Protein AF-A0A7K2VKJ2-F1 (afdb_monomer_lite)

Sequence (58 aa):
MNLNDFLTLAAHAHGDRPAVELSDQQLTFAELHALAGRTAARPHSSRRTASDPATGSA

Secondary structure (DSSP, 8-state):
--HHHHHHHHHHHHTTSEEEE-SS-EEEHHHHHHHHHHHHTS----------------

Structure (mmCIF, N/CA/C/O backbone):
data_AF-A0A7K2VKJ2-F1
#
_entry.id   AF-A0A7K2VKJ2-F1
#
loop_
_atom_site.group_PDB
_atom_site.id
_atom_site.type_symbol
_atom_site.label_atom_id
_atom_site.label_alt_id
_atom_site.label_comp_id
_atom_site.label_asym_id
_atom_site.label_entity_id
_atom_site.label_seq_id
_atom_site.pdbx_PDB_ins_code
_atom_site.Cartn_x
_atom_site.Cartn_y
_atom_site.Cartn_z
_atom_site.occupancy
_atom_site.B_iso_or_equiv
_atom_site.auth_seq_id
_atom_site.auth_comp_id
_atom_site.auth_asym_id
_atom_site.auth_atom_id
_atom_site.pdbx_PDB_model_num
ATOM 1 N N . MET A 1 1 ? 14.605 -7.322 -6.435 1.00 74.12 1 MET A N 1
ATOM 2 C CA . MET A 1 1 ? 13.177 -6.966 -6.562 1.00 74.12 1 MET A CA 1
ATOM 3 C C . MET A 1 1 ? 12.983 -5.612 -5.902 1.00 74.12 1 MET A C 1
ATOM 5 O O . MET A 1 1 ? 13.486 -5.447 -4.796 1.00 74.12 1 MET A O 1
ATOM 9 N N . ASN A 1 2 ? 12.373 -4.638 -6.585 1.00 89.94 2 ASN A N 1
ATOM 10 C CA . ASN A 1 2 ? 12.111 -3.314 -6.008 1.00 89.94 2 ASN A CA 1
ATOM 11 C C . ASN A 1 2 ? 10.729 -3.281 -5.310 1.00 89.94 2 ASN A C 1
ATOM 13 O O . ASN A 1 2 ? 9.936 -4.213 -5.446 1.00 89.94 2 ASN A O 1
ATOM 17 N N . LEU A 1 3 ? 10.442 -2.218 -4.548 1.00 87.94 3 LEU A N 1
ATOM 18 C CA . LEU A 1 3 ? 9.177 -2.087 -3.812 1.00 87.94 3 LEU A CA 1
ATOM 19 C C . LEU A 1 3 ? 7.950 -2.080 -4.739 1.00 87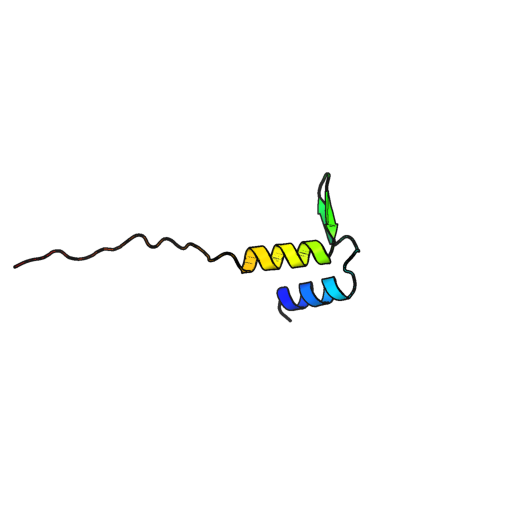.94 3 LEU A C 1
ATOM 21 O O . LEU A 1 3 ? 6.932 -2.674 -4.405 1.00 87.94 3 LEU A O 1
ATOM 25 N N . ASN A 1 4 ? 8.044 -1.446 -5.906 1.00 90.31 4 ASN A N 1
ATOM 26 C CA . ASN A 1 4 ? 6.947 -1.407 -6.868 1.00 90.31 4 ASN A CA 1
ATOM 27 C C . ASN A 1 4 ? 6.661 -2.795 -7.466 1.00 90.31 4 ASN A C 1
ATOM 29 O O . ASN A 1 4 ? 5.502 -3.187 -7.571 1.00 90.31 4 ASN A O 1
ATOM 33 N N . ASP A 1 5 ? 7.704 -3.567 -7.784 1.00 91.31 5 ASP A N 1
ATOM 34 C CA . ASP A 1 5 ? 7.579 -4.946 -8.272 1.00 91.31 5 ASP A CA 1
ATOM 35 C C . ASP A 1 5 ? 6.888 -5.824 -7.220 1.00 91.31 5 ASP A C 1
ATOM 37 O O . ASP A 1 5 ? 5.995 -6.608 -7.538 1.00 91.31 5 ASP A O 1
ATOM 41 N N . PHE A 1 6 ? 7.276 -5.665 -5.951 1.00 93.06 6 PHE A N 1
ATOM 42 C CA . PHE A 1 6 ? 6.659 -6.376 -4.836 1.00 93.06 6 PHE A CA 1
ATOM 43 C C . PHE A 1 6 ? 5.176 -6.015 -4.686 1.00 93.06 6 PHE A C 1
ATOM 45 O O . PHE A 1 6 ? 4.335 -6.908 -4.602 1.00 93.06 6 PHE A O 1
ATOM 52 N N . LEU A 1 7 ? 4.841 -4.721 -4.701 1.00 92.56 7 LEU A N 1
ATOM 53 C CA . LEU A 1 7 ? 3.456 -4.255 -4.588 1.00 92.56 7 LEU A CA 1
ATOM 54 C C . LEU A 1 7 ? 2.599 -4.710 -5.775 1.00 92.56 7 LEU A C 1
ATOM 56 O O . LEU A 1 7 ? 1.449 -5.094 -5.581 1.00 92.56 7 LEU A O 1
ATOM 60 N N . THR A 1 8 ? 3.172 -4.735 -6.979 1.00 94.50 8 THR A N 1
ATOM 61 C CA . THR A 1 8 ? 2.504 -5.235 -8.187 1.00 94.50 8 THR A CA 1
ATOM 62 C C . THR A 1 8 ? 2.164 -6.719 -8.043 1.00 94.50 8 THR A C 1
ATOM 64 O O . THR A 1 8 ? 1.019 -7.120 -8.250 1.00 94.50 8 THR A O 1
ATOM 67 N N . LEU A 1 9 ? 3.131 -7.546 -7.632 1.00 96.38 9 LEU A N 1
ATOM 68 C CA . LEU A 1 9 ? 2.909 -8.981 -7.429 1.00 96.38 9 LEU A CA 1
ATOM 69 C C . LEU A 1 9 ? 1.906 -9.260 -6.305 1.00 96.38 9 LEU A C 1
ATOM 71 O O . LEU A 1 9 ? 1.028 -10.108 -6.463 1.00 96.38 9 LEU A O 1
ATOM 75 N N . ALA A 1 10 ? 1.999 -8.530 -5.194 1.00 94.44 10 ALA A N 1
ATOM 76 C CA . ALA A 1 10 ?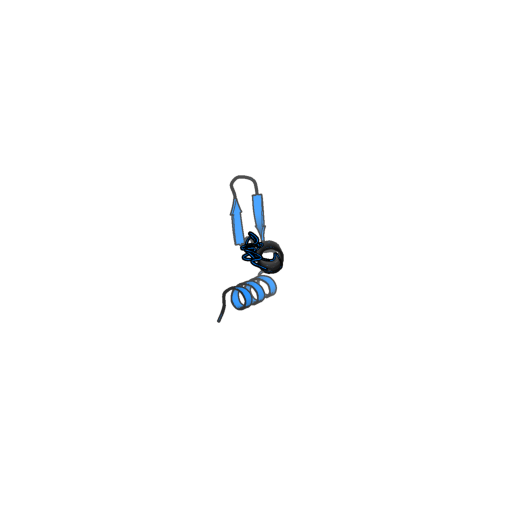 1.078 -8.672 -4.072 1.00 94.44 10 ALA A CA 1
ATOM 77 C C . ALA A 1 10 ? -0.360 -8.273 -4.451 1.00 94.44 10 ALA A C 1
ATOM 79 O O . ALA A 1 10 ? -1.298 -8.991 -4.111 1.00 94.44 10 ALA A O 1
ATOM 80 N N . ALA A 1 11 ? -0.542 -7.188 -5.211 1.00 96.12 11 ALA A N 1
ATOM 81 C CA . ALA A 1 11 ? -1.852 -6.774 -5.713 1.00 96.12 11 ALA A CA 1
ATOM 82 C C . ALA A 1 11 ? -2.462 -7.807 -6.673 1.00 96.12 11 ALA A C 1
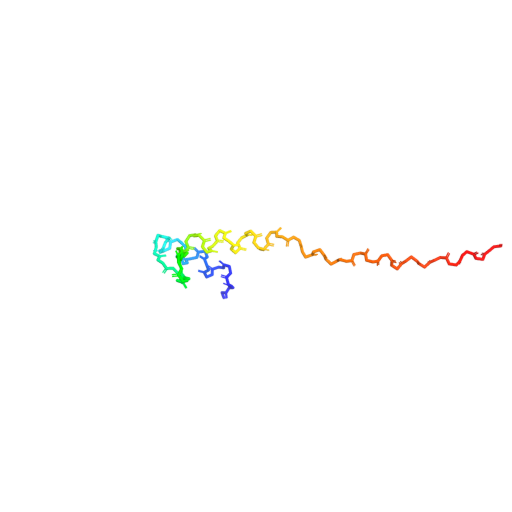ATOM 84 O O . ALA A 1 11 ? -3.657 -8.076 -6.596 1.00 96.12 11 ALA A O 1
ATOM 85 N N . HIS A 1 12 ? -1.655 -8.432 -7.536 1.00 96.38 12 HIS A N 1
ATOM 86 C CA . HIS A 1 12 ? -2.139 -9.497 -8.420 1.00 96.38 12 HIS A CA 1
ATOM 87 C C . HIS A 1 12 ? -2.524 -10.775 -7.669 1.00 96.38 12 HIS A C 1
ATOM 89 O O . HIS A 1 12 ? -3.525 -11.401 -8.005 1.00 96.38 12 HIS A O 1
ATOM 95 N N . ALA A 1 13 ? -1.744 -11.174 -6.663 1.00 96.12 13 ALA A N 1
ATOM 96 C CA . ALA A 1 13 ? -1.989 -12.411 -5.927 1.00 96.12 13 ALA A CA 1
ATOM 97 C C . ALA A 1 13 ? -3.113 -12.281 -4.884 1.00 96.12 13 ALA A C 1
ATOM 99 O O . ALA A 1 13 ? -3.797 -13.259 -4.575 1.00 96.12 13 ALA A O 1
ATOM 100 N N . HIS A 1 14 ? -3.276 -11.093 -4.296 1.00 95.88 14 HIS A N 1
ATOM 101 C CA . HIS A 1 14 ? -4.059 -10.883 -3.078 1.00 95.88 14 HIS A CA 1
ATOM 102 C C . HIS A 1 14 ? -4.895 -9.595 -3.107 1.00 95.88 14 HIS A C 1
ATOM 104 O O . HIS A 1 14 ? -5.154 -9.028 -2.052 1.00 95.88 14 HIS A O 1
ATOM 110 N N . GLY A 1 15 ? -5.321 -9.142 -4.289 1.00 91.38 15 GLY A N 1
ATOM 111 C CA . GLY A 1 15 ? -5.942 -7.830 -4.520 1.00 91.38 15 GLY A CA 1
ATOM 112 C C . GLY A 1 15 ? -6.976 -7.386 -3.485 1.00 91.38 15 GLY A C 1
ATOM 113 O O . GLY A 1 15 ? -6.805 -6.307 -2.930 1.00 91.38 15 GLY A O 1
ATOM 114 N N . ASP A 1 16 ? -7.968 -8.228 -3.180 1.00 95.81 16 ASP A N 1
ATOM 115 C CA . ASP A 1 16 ? -9.065 -7.918 -2.242 1.00 95.81 16 ASP A CA 1
ATOM 116 C C . ASP A 1 16 ? -8.714 -8.175 -0.768 1.00 95.81 16 ASP A C 1
ATOM 118 O O . ASP A 1 16 ? -9.511 -7.907 0.132 1.00 95.81 16 ASP A O 1
ATOM 122 N N . ARG A 1 17 ? -7.535 -8.743 -0.490 1.00 95.12 17 ARG A N 1
ATOM 123 C CA . ARG A 1 17 ? -7.114 -9.018 0.884 1.00 95.12 17 ARG A CA 1
ATOM 124 C C . ARG A 1 17 ? -6.622 -7.737 1.550 1.00 95.12 17 ARG A C 1
ATOM 126 O O . ARG A 1 17 ? -5.977 -6.911 0.900 1.00 95.12 17 ARG A O 1
ATOM 133 N N . PRO A 1 18 ? -6.849 -7.606 2.862 1.00 95.25 18 PRO A N 1
ATOM 134 C CA . PRO A 1 18 ? -6.365 -6.461 3.605 1.00 95.25 18 PRO A CA 1
ATOM 135 C C . PRO A 1 18 ? -4.839 -6.465 3.697 1.00 95.25 18 PRO A C 1
ATOM 137 O O . PRO A 1 18 ? -4.230 -7.485 4.023 1.00 95.25 18 PRO A O 1
ATOM 140 N N . ALA A 1 19 ? -4.234 -5.318 3.392 1.00 94.50 19 ALA A N 1
ATOM 141 C CA . ALA A 1 19 ? -2.789 -5.100 3.423 1.00 94.50 19 ALA A CA 1
ATOM 142 C C . ALA A 1 19 ? -2.370 -4.182 4.576 1.00 94.50 19 ALA A C 1
ATOM 144 O O . ALA A 1 19 ? -1.319 -4.390 5.179 1.00 94.50 19 ALA A O 1
ATOM 145 N N . VAL A 1 20 ? -3.187 -3.168 4.876 1.00 94.12 20 VAL A N 1
ATOM 146 C CA . VAL A 1 20 ? -2.961 -2.216 5.968 1.00 94.12 20 VAL A CA 1
ATOM 147 C C . VAL A 1 20 ? -4.274 -1.983 6.698 1.00 94.12 20 VAL A C 1
ATOM 149 O O . VAL A 1 20 ? -5.278 -1.637 6.077 1.00 94.12 20 VAL A O 1
ATOM 152 N N . GLU A 1 21 ? -4.249 -2.137 8.016 1.00 94.00 21 GLU A N 1
ATOM 153 C CA . GLU A 1 21 ? -5.337 -1.720 8.895 1.00 94.00 21 GLU A CA 1
ATOM 154 C C . GLU A 1 21 ? -5.006 -0.356 9.501 1.00 94.00 21 GLU A C 1
ATOM 156 O O . GLU A 1 21 ? -3.915 -0.128 10.026 1.00 94.00 21 GLU A O 1
ATOM 161 N N . LEU A 1 22 ? -5.957 0.561 9.389 1.00 87.62 22 LEU A N 1
ATOM 162 C CA . LEU A 1 22 ? -5.991 1.862 10.040 1.00 87.62 22 LEU A CA 1
ATOM 163 C C . LEU A 1 22 ? -7.146 1.835 11.048 1.00 87.62 22 LEU A C 1
ATOM 165 O O . LEU A 1 22 ? -8.000 0.954 11.000 1.00 87.62 22 LEU A O 1
ATOM 169 N N . SER A 1 23 ? -7.187 2.798 11.965 1.00 90.69 23 SER A N 1
ATOM 170 C CA . SER A 1 23 ? -8.146 2.787 13.078 1.00 90.69 23 SER A CA 1
ATOM 171 C C . SER A 1 23 ? -9.603 2.553 12.650 1.00 90.69 23 SER A C 1
ATOM 173 O O . SER A 1 23 ? -10.297 1.749 13.263 1.00 90.69 23 SER A O 1
ATOM 175 N N . ASP A 1 24 ? -10.066 3.241 11.609 1.00 93.31 24 ASP A N 1
ATOM 176 C CA . ASP A 1 24 ? -11.436 3.183 11.086 1.00 93.31 24 ASP A CA 1
ATOM 177 C C . ASP A 1 24 ? -11.507 2.723 9.621 1.00 93.31 24 ASP A C 1
ATOM 179 O O . ASP A 1 24 ? -12.585 2.673 9.028 1.00 93.31 24 ASP A O 1
ATOM 183 N N . GLN A 1 25 ? -10.362 2.403 9.021 1.00 92.00 25 GLN A N 1
ATOM 184 C CA . GLN A 1 25 ? -10.243 2.127 7.594 1.00 92.00 25 GLN A CA 1
ATOM 185 C C . GLN A 1 25 ? -9.305 0.959 7.336 1.00 92.00 25 GLN A C 1
ATOM 187 O O . GLN A 1 25 ? -8.424 0.639 8.125 1.00 92.00 25 GLN A O 1
ATOM 192 N N . GLN A 1 26 ? -9.459 0.341 6.178 1.00 95.06 26 GLN A N 1
ATOM 193 C CA . GLN A 1 26 ? -8.582 -0.721 5.727 1.00 95.06 26 GLN A CA 1
ATOM 194 C C . GLN A 1 26 ? -8.216 -0.453 4.276 1.00 95.06 26 GLN A C 1
ATOM 196 O O . GLN A 1 26 ? -9.056 -0.007 3.498 1.00 95.06 26 GLN A O 1
ATOM 201 N N . LEU A 1 27 ? -6.957 -0.702 3.933 1.00 95.25 27 LEU A N 1
ATOM 202 C CA . LEU A 1 27 ? -6.493 -0.684 2.556 1.00 95.25 27 LEU A CA 1
ATOM 203 C C . LEU A 1 27 ? -6.178 -2.108 2.134 1.00 95.25 27 LEU A C 1
ATOM 205 O O . LEU A 1 27 ? -5.381 -2.806 2.769 1.00 95.25 27 LEU A O 1
ATOM 209 N N . THR A 1 28 ? -6.787 -2.520 1.037 1.00 97.50 28 THR A N 1
ATOM 210 C CA . THR A 1 28 ? -6.470 -3.769 0.354 1.00 97.50 28 THR A CA 1
ATOM 211 C C . THR A 1 28 ? -5.144 -3.670 -0.405 1.00 97.50 28 THR A C 1
ATOM 213 O O . THR A 1 28 ? -4.611 -2.577 -0.634 1.00 97.50 28 THR A O 1
ATOM 216 N N . PHE A 1 29 ? -4.584 -4.806 -0.831 1.00 96.19 29 PHE A N 1
ATOM 217 C CA . PHE A 1 29 ? -3.360 -4.803 -1.644 1.00 96.19 29 PHE A CA 1
ATOM 218 C C . PHE A 1 29 ? -3.538 -4.047 -2.969 1.00 96.19 29 PHE A C 1
ATOM 220 O O . PHE A 1 29 ? -2.616 -3.351 -3.403 1.00 96.19 29 PHE A O 1
ATOM 227 N N . ALA A 1 30 ? -4.719 -4.128 -3.591 1.00 95.94 30 ALA A N 1
ATOM 228 C CA . ALA A 1 30 ? -5.028 -3.373 -4.803 1.00 95.94 30 ALA A CA 1
ATOM 229 C C . ALA A 1 30 ? -5.046 -1.853 -4.551 1.00 95.94 30 ALA A C 1
ATOM 231 O O . ALA A 1 30 ? -4.446 -1.083 -5.309 1.00 95.94 30 ALA A O 1
ATOM 232 N N . GLU A 1 31 ? -5.682 -1.411 -3.464 1.00 96.38 31 GLU A N 1
ATOM 233 C CA . GLU A 1 31 ? -5.772 0.009 -3.103 1.00 96.38 31 GLU A CA 1
ATOM 234 C C . GLU A 1 31 ? -4.418 0.593 -2.698 1.00 96.38 31 GLU A C 1
ATOM 236 O O . GLU A 1 31 ? -4.081 1.715 -3.091 1.00 96.38 31 GLU A O 1
ATOM 241 N N . LEU A 1 32 ? -3.613 -0.181 -1.966 1.00 94.69 32 LEU A N 1
ATOM 242 C CA . LEU A 1 32 ? -2.257 0.199 -1.589 1.00 94.69 32 LEU A CA 1
ATOM 243 C C . LEU A 1 32 ? -1.364 0.382 -2.824 1.00 94.69 32 LEU A C 1
ATOM 245 O O . LEU A 1 32 ? -0.645 1.379 -2.921 1.00 94.69 32 LEU A O 1
ATOM 249 N N . HIS A 1 33 ? -1.441 -0.531 -3.796 1.00 95.44 33 HIS A N 1
ATOM 250 C CA . HIS A 1 33 ? -0.708 -0.408 -5.057 1.00 95.44 33 HIS A CA 1
ATOM 251 C C . HIS A 1 33 ? -1.143 0.837 -5.848 1.00 95.44 33 HIS A C 1
ATOM 253 O O . HIS A 1 33 ? -0.300 1.625 -6.284 1.00 95.44 33 HIS A O 1
ATOM 259 N N . ALA A 1 34 ? -2.452 1.088 -5.955 1.00 94.12 34 ALA A N 1
ATOM 260 C CA . ALA A 1 34 ? -2.969 2.290 -6.607 1.00 94.12 34 ALA A CA 1
ATOM 261 C C . ALA A 1 34 ? -2.500 3.586 -5.910 1.00 94.12 34 ALA A C 1
ATOM 263 O O . ALA A 1 34 ? -2.168 4.573 -6.574 1.00 94.12 34 ALA A O 1
ATOM 264 N N . LEU A 1 35 ? -2.443 3.598 -4.574 1.00 92.94 35 LEU A N 1
ATOM 265 C CA . LEU A 1 35 ? -1.938 4.729 -3.793 1.00 92.94 35 LEU A CA 1
ATOM 266 C C . LEU A 1 35 ? -0.434 4.962 -4.008 1.00 92.94 35 LEU A C 1
ATOM 268 O O . LEU A 1 35 ? -0.009 6.110 -4.183 1.00 92.94 35 LEU A O 1
ATOM 272 N N . ALA A 1 36 ? 0.362 3.891 -4.030 1.00 91.06 36 ALA A N 1
ATOM 273 C CA . ALA A 1 36 ? 1.792 3.959 -4.311 1.00 91.06 36 ALA A CA 1
ATOM 274 C C . ALA A 1 36 ? 2.056 4.539 -5.711 1.00 91.06 36 ALA A C 1
ATOM 276 O O . ALA A 1 36 ? 2.860 5.463 -5.847 1.00 91.06 36 ALA A O 1
ATOM 277 N N . GLY A 1 37 ? 1.304 4.095 -6.726 1.00 91.12 37 GLY A N 1
ATOM 278 C CA . GLY A 1 37 ? 1.387 4.628 -8.088 1.00 91.12 37 GLY A CA 1
ATOM 279 C C . GLY A 1 37 ? 1.084 6.129 -8.168 1.00 91.12 37 GLY A C 1
ATOM 280 O O . GLY A 1 37 ? 1.837 6.883 -8.784 1.00 91.12 37 GLY A O 1
ATOM 281 N N . ARG A 1 38 ? 0.037 6.605 -7.475 1.00 89.44 38 ARG A N 1
ATOM 282 C CA . ARG A 1 38 ? -0.277 8.047 -7.401 1.00 89.44 38 ARG A CA 1
ATOM 283 C C . ARG A 1 38 ? 0.823 8.855 -6.717 1.00 89.44 38 ARG A C 1
ATOM 285 O O . ARG A 1 38 ? 1.102 9.975 -7.135 1.00 89.44 38 ARG A O 1
ATOM 292 N N . THR A 1 39 ? 1.430 8.307 -5.667 1.00 86.06 39 THR A N 1
ATOM 293 C CA . THR A 1 39 ? 2.521 8.971 -4.939 1.00 86.06 39 THR A CA 1
ATOM 294 C C . THR A 1 39 ? 3.782 9.058 -5.795 1.00 86.06 39 THR A C 1
ATOM 296 O O . THR A 1 39 ? 4.408 10.112 -5.838 1.00 86.06 39 THR A O 1
ATOM 299 N N . ALA A 1 40 ? 4.115 7.995 -6.529 1.00 83.19 40 ALA A N 1
ATOM 300 C CA . ALA A 1 40 ? 5.260 7.966 -7.435 1.00 83.19 40 ALA A CA 1
ATOM 301 C C . ALA A 1 40 ? 5.085 8.892 -8.653 1.00 83.19 40 ALA A C 1
ATOM 303 O O . ALA A 1 40 ? 6.056 9.473 -9.131 1.00 83.19 40 ALA A O 1
ATOM 304 N N . ALA A 1 41 ? 3.851 9.063 -9.139 1.00 79.81 41 ALA A N 1
ATOM 305 C CA . ALA A 1 41 ? 3.533 9.955 -10.255 1.00 79.81 41 ALA A CA 1
ATOM 306 C C . ALA A 1 41 ? 3.539 11.449 -9.880 1.00 79.81 41 ALA A C 1
ATOM 308 O O . ALA A 1 41 ? 3.462 12.301 -10.767 1.00 79.81 41 ALA A O 1
ATOM 309 N N . ARG A 1 42 ? 3.616 11.797 -8.586 1.00 75.00 42 ARG A N 1
ATOM 310 C CA . ARG A 1 42 ? 3.748 13.192 -8.156 1.00 75.00 42 ARG A CA 1
ATOM 311 C C . ARG A 1 42 ? 5.182 13.664 -8.411 1.00 75.00 42 ARG A C 1
ATOM 313 O O . ARG A 1 42 ? 6.103 13.127 -7.795 1.00 75.00 42 ARG A O 1
ATOM 320 N N . PRO A 1 43 ? 5.400 14.689 -9.254 1.00 63.44 43 PRO A N 1
ATOM 321 C CA . PRO A 1 43 ? 6.718 15.286 -9.395 1.00 63.44 43 PRO A CA 1
ATOM 322 C C . PRO A 1 43 ? 7.171 15.801 -8.031 1.00 63.44 43 PRO A C 1
ATOM 324 O O . PRO A 1 43 ? 6.403 16.460 -7.324 1.00 63.44 43 PRO A O 1
ATOM 327 N N . HIS A 1 44 ? 8.418 15.522 -7.654 1.00 59.81 44 HIS A N 1
ATOM 328 C CA . HIS A 1 44 ? 9.039 16.207 -6.532 1.00 59.81 44 HIS A CA 1
ATOM 329 C C . HIS A 1 44 ? 9.183 17.667 -6.958 1.00 59.81 44 HIS A C 1
ATOM 331 O O . HIS A 1 44 ? 10.091 18.011 -7.713 1.00 59.81 44 HIS A O 1
ATOM 337 N N . SER A 1 45 ? 8.229 18.514 -6.569 1.00 57.69 45 SER A N 1
ATOM 338 C CA . SER A 1 45 ? 8.252 19.954 -6.818 1.00 57.69 45 SER A CA 1
ATOM 339 C C . SER A 1 45 ? 9.376 20.601 -6.003 1.00 57.69 45 SER A C 1
ATOM 341 O O . SER A 1 45 ? 9.139 21.413 -5.112 1.00 57.69 45 SER A O 1
ATOM 343 N N . SER A 1 46 ? 10.622 20.235 -6.293 1.00 55.66 46 SER A N 1
ATOM 344 C CA . SER A 1 46 ? 11.813 20.918 -5.822 1.00 55.66 46 SER A CA 1
ATOM 345 C C . SER A 1 46 ? 11.907 22.248 -6.550 1.00 55.66 46 SER A C 1
ATOM 347 O O . SER A 1 46 ? 12.476 22.371 -7.631 1.00 55.66 46 SER A O 1
ATOM 349 N N . ARG A 1 47 ? 11.263 23.242 -5.936 1.00 57.94 47 ARG A N 1
ATOM 350 C CA . ARG A 1 47 ? 11.852 24.541 -5.610 1.00 57.94 47 ARG A CA 1
ATOM 351 C C . ARG A 1 47 ? 12.856 25.042 -6.651 1.00 57.94 47 ARG A C 1
ATOM 353 O O . ARG A 1 47 ? 14.060 25.076 -6.419 1.00 57.94 47 ARG A O 1
ATOM 360 N N . ARG A 1 48 ? 12.335 25.539 -7.770 1.00 57.03 48 ARG A N 1
ATOM 361 C CA . ARG A 1 48 ? 13.051 26.504 -8.606 1.00 57.03 48 ARG A CA 1
ATOM 362 C C . ARG A 1 48 ? 13.020 27.854 -7.873 1.00 57.03 48 ARG A C 1
ATOM 364 O O . ARG A 1 48 ? 12.307 28.766 -8.266 1.00 57.03 48 ARG A O 1
ATOM 371 N N . THR A 1 49 ? 13.723 27.967 -6.740 1.00 54.91 49 THR A N 1
ATOM 372 C CA . THR A 1 49 ? 14.157 29.293 -6.291 1.00 54.91 49 THR A CA 1
ATOM 373 C C . THR A 1 49 ? 15.130 29.752 -7.352 1.00 54.91 49 THR A C 1
ATOM 375 O O . THR A 1 49 ? 16.216 29.188 -7.465 1.00 54.91 49 THR A O 1
ATOM 378 N N . ALA A 1 50 ? 14.680 30.688 -8.178 1.00 58.34 50 ALA A N 1
ATOM 379 C CA . ALA A 1 50 ? 15.518 31.428 -9.093 1.00 58.34 50 ALA A CA 1
ATOM 380 C C . ALA A 1 50 ? 16.699 32.004 -8.299 1.00 58.34 50 ALA A C 1
ATOM 382 O O . ALA A 1 50 ? 16.580 33.013 -7.613 1.00 58.34 50 ALA A O 1
ATOM 383 N N . SER A 1 51 ? 17.834 31.314 -8.340 1.00 51.97 51 SER A N 1
ATOM 384 C CA . SER A 1 51 ? 19.119 31.987 -8.325 1.00 51.97 51 SER A CA 1
ATOM 385 C C . SER A 1 51 ? 19.195 32.653 -9.688 1.00 51.97 51 SER A C 1
ATOM 387 O O . SER A 1 51 ? 19.507 31.983 -10.666 1.00 51.97 51 SER A O 1
ATOM 389 N N . ASP A 1 52 ? 18.780 33.912 -9.764 1.00 59.03 52 ASP A N 1
ATOM 390 C CA . ASP A 1 52 ? 19.036 34.759 -10.922 1.00 59.03 52 ASP A CA 1
ATOM 391 C C . ASP A 1 52 ? 20.311 35.561 -10.618 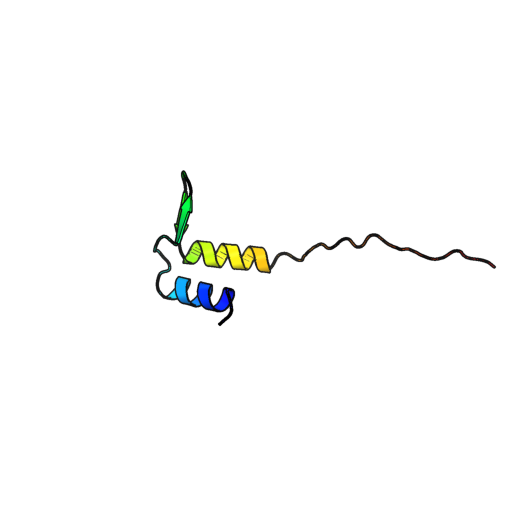1.00 59.03 52 ASP A C 1
ATOM 393 O O . ASP A 1 52 ? 20.287 36.423 -9.733 1.00 59.03 52 ASP A O 1
ATOM 397 N N . PRO A 1 53 ? 21.462 35.233 -11.233 1.00 60.56 53 PRO A N 1
ATOM 398 C CA . PRO A 1 53 ? 22.676 36.012 -11.127 1.00 60.56 53 PRO A CA 1
ATOM 399 C C . PRO A 1 53 ? 22.847 36.827 -12.412 1.00 60.56 53 PRO A 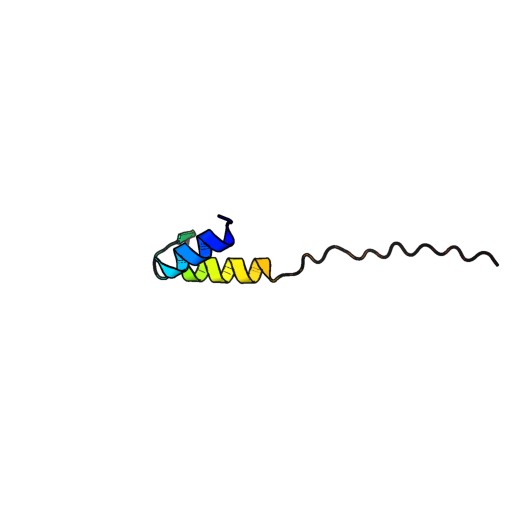C 1
ATOM 401 O O . PRO A 1 53 ? 23.317 36.304 -13.418 1.00 60.56 53 PRO A O 1
ATOM 404 N N . ALA A 1 54 ? 22.529 38.118 -12.382 1.00 56.25 54 ALA A N 1
ATOM 405 C CA . ALA A 1 54 ? 23.022 39.040 -13.404 1.00 56.25 54 ALA A CA 1
ATOM 406 C C . ALA A 1 54 ? 23.074 40.477 -12.881 1.00 56.25 54 ALA A C 1
ATOM 408 O O . ALA A 1 54 ? 22.252 41.334 -13.197 1.00 56.25 54 ALA A O 1
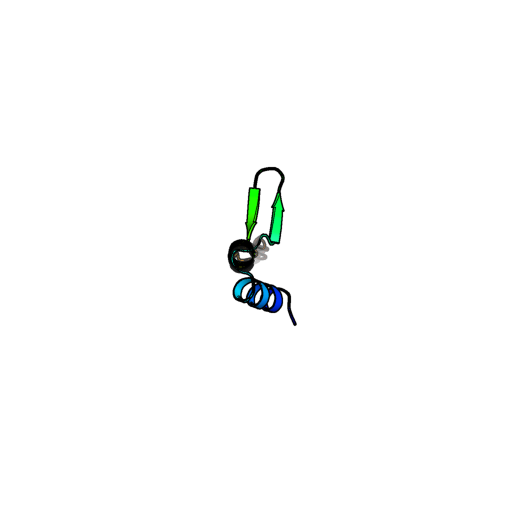ATOM 409 N N . THR A 1 55 ? 24.109 40.742 -12.087 1.00 59.00 55 THR A N 1
ATOM 410 C CA . THR A 1 55 ? 24.762 42.049 -12.030 1.00 59.00 55 THR A CA 1
ATOM 411 C C . THR A 1 55 ? 25.186 42.432 -13.452 1.00 59.00 55 THR A C 1
ATOM 413 O O . THR A 1 55 ? 26.185 41.935 -13.963 1.00 59.00 55 THR A O 1
ATOM 416 N N . GLY A 1 56 ? 24.399 43.273 -14.119 1.00 57.47 56 GLY A N 1
ATOM 417 C CA . GLY A 1 56 ? 24.775 43.896 -15.384 1.00 57.47 56 GLY A CA 1
ATOM 418 C C . GLY A 1 56 ? 25.648 45.118 -15.121 1.00 57.47 56 GLY A C 1
ATOM 419 O O . GLY A 1 56 ? 25.131 46.180 -14.789 1.00 57.47 56 GLY A O 1
ATOM 420 N N . SER A 1 57 ? 26.964 44.958 -15.252 1.00 56.03 57 SER A N 1
ATOM 421 C CA . SER A 1 57 ? 27.880 46.062 -15.544 1.00 56.03 57 SER A CA 1
ATOM 422 C C . SER A 1 57 ? 27.941 46.254 -17.059 1.00 56.03 57 SER A C 1
ATOM 424 O O . SER A 1 57 ? 28.305 45.320 -17.773 1.00 56.03 57 SER A O 1
ATOM 426 N N . ALA A 1 58 ? 27.606 47.455 -17.525 1.00 58.06 58 ALA A N 1
ATOM 427 C CA . ALA A 1 58 ? 28.017 48.031 -18.802 1.00 58.06 58 ALA A CA 1
ATOM 428 C C . ALA A 1 58 ? 28.071 49.553 -18.639 1.00 58.06 58 ALA A C 1
ATOM 430 O O . ALA A 1 58 ? 27.130 50.094 -18.013 1.00 58.06 58 ALA A O 1
#

Foldseek 3Di:
DDPLVVLVVQCVVWVQHFDDDDPPDTAGSVRVSVVVVVVVPDPPPPDPPDPPDDPDDD

Radius of gyration: 20.65 Å; chains: 1; bounding box: 40×60×32 Å

pLDDT: mean 82.5, std 16.03, range [51.97, 97.5]